Protein AF-A0A2D5HHU4-F1 (afdb_monomer_lite)

Foldseek 3Di:
DDDLVQFPDWDAQDWDDPVVPDTPDGGDTDGHGVPRDDDD

pLDDT: mean 87.76, std 13.11, range [47.41, 97.0]

Sequence (40 aa):
MASKEDSFVVFDKVQKSYDGLSLVVKDLNLHIKKGEFLTM

Structure (mmCIF, N/CA/C/O backbone):
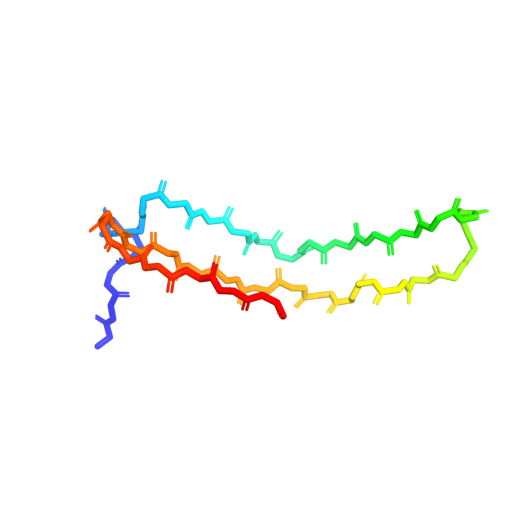data_AF-A0A2D5HHU4-F1
#
_entry.id   AF-A0A2D5HHU4-F1
#
loop_
_atom_site.group_PDB
_atom_site.id
_atom_site.type_symbol
_atom_site.label_atom_id
_atom_site.label_alt_id
_atom_site.label_comp_id
_atom_site.label_asym_id
_atom_site.label_entity_id
_atom_site.label_seq_id
_atom_site.pdbx_PDB_ins_code
_atom_site.Cartn_x
_atom_site.Cartn_y
_atom_site.Cartn_z
_atom_site.occupancy
_atom_site.B_iso_or_equiv
_atom_site.auth_seq_id
_atom_site.auth_comp_id
_atom_site.auth_asym_id
_atom_site.auth_atom_id
_atom_site.pdbx_PDB_model_num
ATOM 1 N N . MET A 1 1 ? -14.991 -11.207 9.093 1.00 47.41 1 MET A N 1
ATOM 2 C CA . MET A 1 1 ? -14.514 -10.637 7.815 1.00 47.41 1 MET A CA 1
ATOM 3 C C . MET A 1 1 ? -14.640 -9.132 7.926 1.00 47.41 1 MET A C 1
ATOM 5 O O . MET A 1 1 ? -15.752 -8.671 8.127 1.00 47.41 1 MET A O 1
ATOM 9 N N . ALA A 1 2 ? -13.531 -8.390 7.930 1.00 52.31 2 ALA A N 1
ATOM 10 C CA . ALA A 1 2 ? -13.599 -6.930 7.952 1.00 52.31 2 ALA A CA 1
ATOM 11 C C . ALA A 1 2 ? -14.174 -6.446 6.611 1.00 52.31 2 ALA A C 1
ATOM 13 O O . ALA A 1 2 ? -13.644 -6.791 5.555 1.00 52.31 2 ALA A O 1
ATOM 14 N N . SER A 1 3 ? -15.290 -5.725 6.658 1.00 56.03 3 SER A N 1
ATOM 15 C CA . SER A 1 3 ? -15.932 -5.097 5.506 1.00 56.03 3 SER A CA 1
ATOM 16 C C . SER A 1 3 ? -15.000 -4.055 4.887 1.00 56.03 3 SER A C 1
ATOM 18 O O . SER A 1 3 ? -14.368 -3.275 5.596 1.00 56.03 3 SER A O 1
ATOM 20 N N . LYS A 1 4 ? -14.915 -4.028 3.550 1.00 57.62 4 LYS A N 1
ATOM 21 C CA . LYS A 1 4 ? -14.106 -3.061 2.779 1.00 57.62 4 LYS A CA 1
ATOM 22 C C . LYS A 1 4 ? -14.447 -1.602 3.135 1.00 57.62 4 LYS A C 1
ATOM 24 O O . LYS A 1 4 ? -13.573 -0.747 3.097 1.00 57.62 4 LYS A O 1
ATOM 29 N N . GLU A 1 5 ? -15.685 -1.376 3.567 1.00 63.28 5 GLU A N 1
ATOM 30 C CA . GLU A 1 5 ? -16.250 -0.111 4.054 1.00 63.28 5 GLU A CA 1
ATOM 31 C C . GLU A 1 5 ? -15.536 0.461 5.302 1.00 63.28 5 GLU A C 1
ATOM 33 O O . GLU A 1 5 ? -15.558 1.668 5.514 1.00 63.28 5 GLU A O 1
ATOM 38 N N . ASP A 1 6 ? -14.854 -0.369 6.107 1.00 73.81 6 ASP A N 1
ATOM 39 C CA . ASP A 1 6 ? -14.151 0.072 7.330 1.00 73.81 6 ASP A CA 1
ATOM 40 C C . ASP A 1 6 ? -12.662 0.393 7.109 1.00 73.81 6 ASP A C 1
ATOM 42 O O . ASP A 1 6 ? -11.939 0.751 8.046 1.00 73.81 6 ASP A O 1
ATOM 46 N N . SER A 1 7 ? -12.166 0.215 5.882 1.00 82.00 7 SER A N 1
ATOM 47 C CA . SER A 1 7 ? -10.762 0.466 5.546 1.00 82.00 7 SER A CA 1
ATOM 48 C C . SER A 1 7 ? -10.576 1.946 5.214 1.00 82.00 7 SER A C 1
ATOM 50 O O . SER A 1 7 ? -11.145 2.450 4.252 1.00 82.00 7 SER A O 1
ATOM 52 N N . PHE A 1 8 ? -9.773 2.651 6.009 1.00 89.88 8 PHE A N 1
ATOM 53 C CA . PHE A 1 8 ? -9.498 4.078 5.834 1.00 89.88 8 PHE A CA 1
ATOM 54 C C . PHE A 1 8 ? -8.436 4.337 4.756 1.00 89.88 8 PHE A C 1
ATOM 56 O O . PHE A 1 8 ? -8.523 5.316 4.020 1.00 89.88 8 PHE A O 1
ATOM 63 N N . VAL A 1 9 ? -7.453 3.443 4.636 1.00 92.75 9 VAL A N 1
ATOM 64 C CA . VAL A 1 9 ? -6.481 3.422 3.534 1.00 92.75 9 VAL A CA 1
ATOM 65 C C . VAL A 1 9 ? -6.465 2.022 2.936 1.00 92.75 9 VAL A C 1
ATOM 67 O O . VAL A 1 9 ? -6.458 1.033 3.670 1.00 92.75 9 VAL A O 1
ATOM 70 N N . VAL A 1 10 ? -6.459 1.936 1.606 1.00 92.88 10 VAL A N 1
ATOM 71 C CA . VAL A 1 10 ? -6.422 0.668 0.872 1.00 92.88 10 VAL A CA 1
ATOM 72 C C . VAL A 1 10 ? -5.303 0.713 -0.160 1.00 92.88 10 VAL A C 1
ATOM 74 O O . VAL A 1 10 ? -5.284 1.575 -1.036 1.00 92.88 10 VAL A O 1
ATOM 77 N N .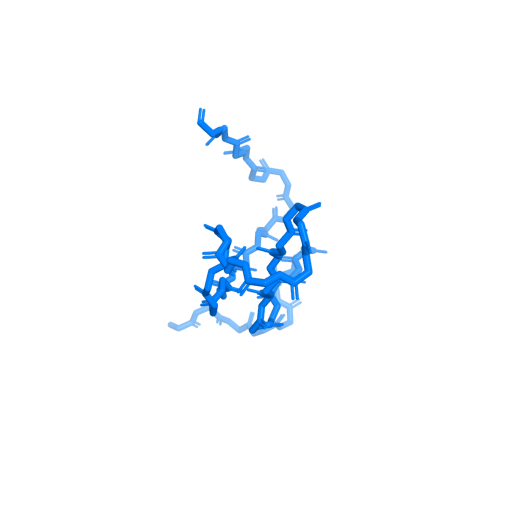 PHE A 1 11 ? -4.393 -0.248 -0.063 1.00 94.62 11 PHE A N 1
ATOM 78 C CA . PHE A 1 11 ? -3.475 -0.636 -1.123 1.00 94.62 11 PHE A CA 1
ATOM 79 C C . PHE A 1 11 ? -4.074 -1.868 -1.804 1.00 94.62 11 PHE A C 1
ATOM 81 O O . PHE A 1 11 ? -4.229 -2.902 -1.158 1.00 94.62 11 PHE A O 1
ATOM 88 N N . ASP A 1 12 ? -4.438 -1.746 -3.080 1.00 95.06 12 ASP A N 1
ATOM 89 C CA . ASP A 1 12 ? -5.013 -2.829 -3.887 1.00 95.06 12 ASP A CA 1
ATOM 90 C C . ASP A 1 12 ? -4.042 -3.172 -5.019 1.00 95.06 12 ASP A C 1
ATOM 92 O O . ASP A 1 12 ? -3.721 -2.311 -5.845 1.00 95.06 12 ASP A O 1
ATOM 96 N N . LYS A 1 13 ? -3.532 -4.408 -5.013 1.00 95.88 13 LYS A N 1
ATOM 97 C CA . LYS A 1 13 ? -2.578 -4.953 -5.995 1.00 95.88 13 LYS A CA 1
ATOM 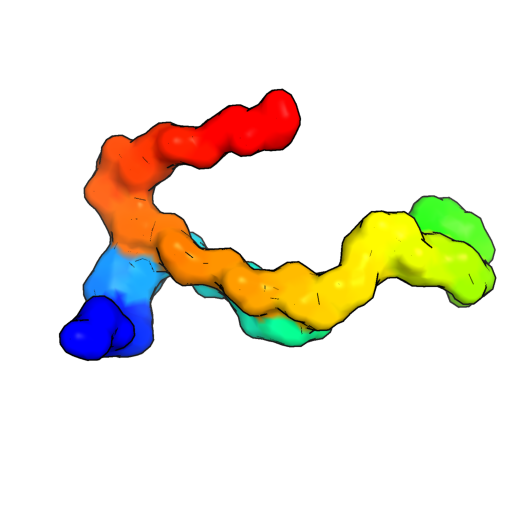98 C C . LYS A 1 13 ? -1.404 -4.024 -6.310 1.00 95.88 13 LYS A C 1
ATOM 100 O O . LYS A 1 13 ? -0.980 -3.901 -7.462 1.00 95.88 13 LYS A O 1
ATOM 105 N N . VAL A 1 14 ? -0.858 -3.358 -5.294 1.00 95.88 14 VAL A N 1
ATOM 106 C CA . VAL A 1 14 ? 0.195 -2.360 -5.500 1.00 95.88 14 VAL A CA 1
ATOM 107 C C . VAL A 1 14 ? 1.494 -3.029 -5.931 1.00 95.88 14 VAL A C 1
ATOM 109 O O . VAL A 1 14 ? 1.952 -4.010 -5.341 1.00 95.88 14 VAL A O 1
ATOM 112 N N . GLN A 1 15 ? 2.100 -2.459 -6.970 1.00 96.38 15 GLN A N 1
ATOM 113 C CA . GLN A 1 15 ? 3.385 -2.872 -7.514 1.00 96.38 15 GLN A CA 1
ATOM 114 C C . GLN A 1 15 ? 4.312 -1.664 -7.592 1.00 96.38 15 GLN A C 1
ATOM 116 O O . GLN A 1 15 ? 3.888 -0.566 -7.955 1.00 96.38 15 GLN A O 1
ATOM 121 N N . LYS A 1 16 ? 5.582 -1.857 -7.237 1.00 95.69 16 LYS A N 1
ATOM 122 C CA . LYS A 1 16 ? 6.585 -0.790 -7.282 1.00 95.69 16 LYS A CA 1
ATOM 123 C C . LYS A 1 16 ? 7.929 -1.335 -7.738 1.00 95.69 16 LYS A C 1
ATOM 125 O O . LYS A 1 16 ? 8.442 -2.294 -7.161 1.00 95.69 16 LYS A O 1
ATOM 130 N N . SER A 1 17 ? 8.512 -0.664 -8.721 1.00 97.00 17 SER A N 1
ATOM 131 C CA . SER A 1 17 ? 9.900 -0.815 -9.162 1.00 97.00 17 SER A CA 1
ATOM 132 C C . SER A 1 17 ? 10.645 0.501 -8.975 1.00 97.00 17 SER A C 1
ATOM 134 O O . SER A 1 17 ? 10.047 1.566 -9.126 1.00 97.00 17 SER A O 1
ATOM 136 N N . TYR A 1 18 ? 11.945 0.440 -8.705 1.00 96.19 18 TYR A N 1
ATOM 137 C CA . TYR A 1 18 ? 12.796 1.638 -8.678 1.00 96.19 18 TYR A CA 1
ATOM 138 C C . TYR A 1 18 ? 13.470 1.915 -10.025 1.00 96.19 18 TYR A C 1
ATOM 140 O O . TYR A 1 18 ? 13.768 3.060 -10.340 1.00 96.19 18 TYR A O 1
ATOM 148 N N . ASP A 1 19 ? 13.677 0.869 -10.816 1.00 94.75 19 ASP A N 1
ATOM 149 C CA . ASP A 1 19 ? 14.414 0.855 -12.082 1.00 94.75 19 ASP A CA 1
ATOM 150 C C . ASP A 1 19 ? 13.505 0.600 -13.301 1.00 94.75 19 ASP A C 1
ATOM 152 O O . ASP A 1 19 ? 13.980 0.557 -14.430 1.00 94.75 19 ASP A O 1
ATOM 156 N N . GLY A 1 20 ? 12.199 0.403 -13.081 1.00 92.94 20 GLY A N 1
ATOM 157 C CA . GLY A 1 20 ? 11.236 0.035 -14.126 1.00 92.94 20 GLY A CA 1
ATOM 158 C C . GLY A 1 20 ? 11.339 -1.419 -14.602 1.00 92.94 20 GLY A C 1
ATOM 159 O O . GLY A 1 20 ? 10.568 -1.821 -15.469 1.00 92.94 20 GLY A O 1
ATOM 160 N N . LEU A 1 21 ? 12.263 -2.207 -14.044 1.00 93.00 21 LEU A N 1
ATOM 161 C CA . LEU A 1 21 ? 12.566 -3.573 -14.479 1.00 93.00 21 LEU A CA 1
ATOM 162 C C . LEU A 1 21 ? 12.291 -4.582 -13.363 1.00 93.00 21 LEU A C 1
ATOM 164 O O . LEU A 1 21 ? 11.613 -5.589 -13.567 1.00 93.00 21 LEU A O 1
ATOM 168 N N . SER A 1 22 ? 12.781 -4.295 -12.162 1.00 93.81 22 SER A N 1
ATOM 169 C CA . SER A 1 22 ? 12.692 -5.168 -11.001 1.00 93.81 22 SER A CA 1
ATOM 170 C C . SER A 1 22 ? 11.576 -4.699 -10.074 1.00 93.81 22 SER A C 1
ATOM 172 O O . SER A 1 22 ? 11.635 -3.623 -9.474 1.00 93.81 22 SER A O 1
ATOM 174 N N . LEU A 1 23 ? 10.551 -5.536 -9.908 1.00 94.00 23 LEU A N 1
ATOM 175 C CA . LEU A 1 23 ? 9.505 -5.288 -8.919 1.00 94.00 23 LEU A CA 1
ATOM 176 C C . LEU A 1 23 ? 10.042 -5.563 -7.512 1.00 94.00 23 LEU A C 1
ATOM 178 O O . LEU A 1 23 ? 10.293 -6.715 -7.150 1.00 94.00 23 LEU A O 1
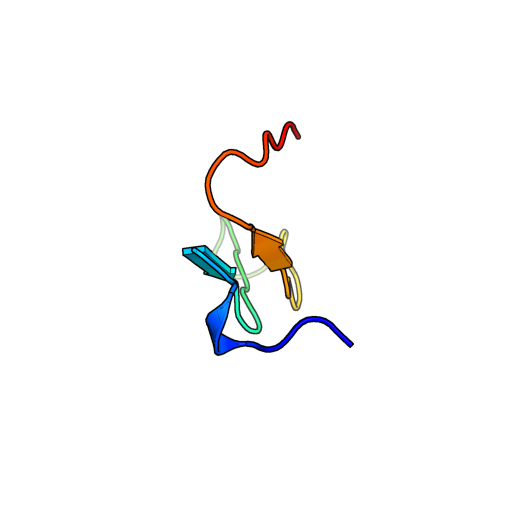ATOM 182 N N . VAL A 1 24 ? 10.175 -4.501 -6.722 1.00 95.31 24 VAL A N 1
ATOM 183 C CA . VAL A 1 24 ? 10.560 -4.563 -5.306 1.00 95.31 24 VAL A CA 1
ATOM 184 C C . VAL A 1 24 ? 9.335 -4.732 -4.412 1.00 95.31 24 VAL A C 1
ATOM 186 O O . VAL A 1 24 ? 9.405 -5.413 -3.396 1.00 95.31 24 VAL A O 1
ATOM 189 N N . VAL A 1 25 ? 8.191 -4.180 -4.819 1.00 94.88 25 VAL A N 1
ATOM 190 C CA . VAL A 1 25 ? 6.888 -4.487 -4.217 1.00 94.88 25 VAL A CA 1
ATOM 191 C C . VAL A 1 25 ? 6.057 -5.238 -5.247 1.00 94.88 25 VAL A C 1
ATOM 193 O O . VAL A 1 25 ? 5.910 -4.769 -6.379 1.00 94.88 25 VAL A O 1
ATOM 196 N N . LYS A 1 26 ? 5.529 -6.401 -4.857 1.00 95.25 26 LYS A N 1
ATOM 197 C CA . LYS A 1 26 ? 4.720 -7.282 -5.705 1.00 95.25 26 LYS A CA 1
ATOM 198 C C . LYS A 1 26 ? 3.402 -7.586 -5.007 1.00 95.25 26 LYS A C 1
ATOM 200 O O . LYS A 1 26 ? 3.422 -8.123 -3.907 1.00 95.25 26 LYS A O 1
ATOM 205 N N . ASP A 1 27 ? 2.301 -7.263 -5.679 1.00 95.38 27 ASP A N 1
ATOM 206 C CA . ASP A 1 27 ? 0.934 -7.599 -5.265 1.00 95.38 27 ASP A CA 1
ATOM 207 C C . ASP A 1 27 ? 0.624 -7.253 -3.796 1.00 95.38 27 ASP A C 1
ATOM 209 O O . ASP A 1 27 ? 0.097 -8.058 -3.025 1.00 95.38 27 ASP A O 1
ATOM 213 N N . LEU A 1 28 ? 0.997 -6.038 -3.384 1.00 95.19 28 LEU A N 1
ATOM 214 C CA . LEU A 1 28 ? 0.720 -5.566 -2.034 1.00 95.19 28 LEU A CA 1
ATOM 215 C C . LEU A 1 28 ? -0.771 -5.239 -1.903 1.00 95.19 28 LEU A C 1
ATOM 217 O O . LEU A 1 28 ? -1.261 -4.278 -2.499 1.00 95.19 28 LEU A O 1
ATOM 221 N N . ASN A 1 29 ? -1.453 -6.036 -1.082 1.00 94.00 29 ASN A N 1
ATOM 222 C CA . ASN A 1 29 ? -2.857 -5.883 -0.729 1.00 94.00 29 ASN A CA 1
ATOM 223 C C . ASN A 1 29 ? -2.950 -5.615 0.775 1.00 94.00 29 ASN A C 1
ATOM 225 O O . ASN A 1 29 ? -2.761 -6.525 1.583 1.00 94.00 29 ASN A O 1
ATOM 229 N N . LEU A 1 30 ? -3.185 -4.360 1.156 1.00 92.50 30 LEU A N 1
ATOM 230 C CA . LEU A 1 30 ? -3.193 -3.939 2.556 1.00 92.50 30 LEU A CA 1
ATOM 231 C C . LEU A 1 30 ? -4.336 -2.968 2.823 1.00 92.50 30 LEU A C 1
ATOM 233 O O . LEU A 1 30 ? -4.540 -2.003 2.095 1.00 92.50 30 LEU A O 1
ATOM 237 N N . HIS A 1 31 ? -5.063 -3.224 3.900 1.00 93.38 31 HIS A N 1
ATOM 238 C CA . HIS A 1 31 ? -6.196 -2.429 4.339 1.00 93.38 31 HIS A CA 1
ATOM 239 C C . HIS A 1 31 ? -5.892 -1.919 5.740 1.00 93.38 31 HIS A C 1
ATOM 241 O O . HIS A 1 31 ? -5.629 -2.723 6.629 1.00 93.38 31 HIS A O 1
ATOM 247 N N . ILE A 1 32 ? -5.925 -0.605 5.929 1.00 92.50 32 ILE A N 1
ATOM 248 C CA . ILE A 1 32 ? -5.575 0.045 7.193 1.00 92.50 32 ILE A CA 1
ATOM 249 C C . ILE A 1 32 ? -6.812 0.756 7.722 1.00 92.50 32 ILE A C 1
ATOM 251 O O . ILE A 1 32 ? -7.431 1.557 7.012 1.00 92.50 32 ILE A O 1
ATOM 255 N N . LYS A 1 33 ? -7.184 0.475 8.968 1.00 92.88 33 LYS A N 1
ATOM 256 C CA . LYS A 1 33 ? -8.303 1.128 9.654 1.00 92.88 33 LYS A CA 1
ATOM 257 C C . LYS A 1 33 ? -7.897 2.502 10.180 1.00 92.88 33 LYS A C 1
ATOM 259 O O . LYS A 1 33 ? -6.726 2.807 10.397 1.00 92.88 33 LYS A O 1
ATOM 264 N N . LYS A 1 34 ? -8.882 3.360 10.438 1.00 90.06 34 LYS A N 1
ATOM 265 C CA . LYS A 1 34 ? -8.622 4.675 11.036 1.00 90.06 34 LYS A CA 1
ATOM 266 C C . LYS A 1 34 ? -8.001 4.512 12.432 1.00 90.06 34 LYS A C 1
ATOM 268 O O . LYS A 1 34 ? -8.585 3.856 13.287 1.00 90.06 34 LYS A O 1
ATOM 273 N N . GLY A 1 35 ? -6.849 5.145 12.663 1.00 91.19 35 GLY A N 1
ATOM 274 C CA . GLY A 1 35 ? -6.116 5.074 13.937 1.00 91.19 35 GLY A CA 1
ATOM 275 C C . GLY A 1 35 ? -5.204 3.851 14.086 1.00 91.19 35 GLY A C 1
ATOM 276 O O . GLY A 1 35 ? -4.551 3.711 15.116 1.00 91.19 35 GLY 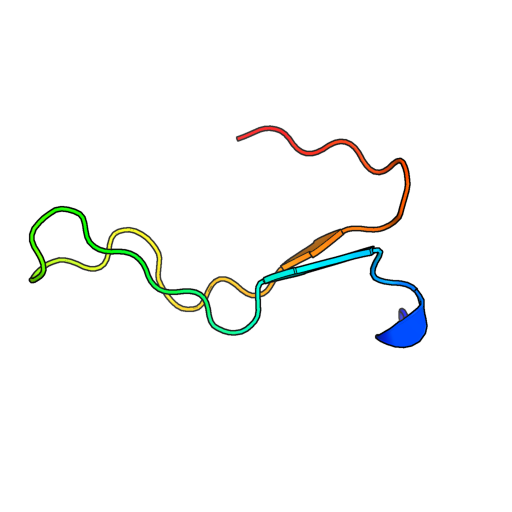A O 1
ATOM 277 N N . GLU A 1 36 ? -5.135 2.986 13.075 1.00 90.69 36 GLU A N 1
ATOM 278 C CA . GLU A 1 36 ? -4.179 1.883 13.025 1.00 90.69 36 GLU A CA 1
ATOM 279 C C . GLU A 1 36 ? -2.779 2.416 12.688 1.00 90.69 36 GLU A C 1
ATOM 281 O O . GLU A 1 36 ? -2.607 3.207 11.758 1.00 90.69 36 GLU A O 1
ATOM 286 N N . PHE A 1 37 ? -1.781 2.007 13.475 1.00 90.81 37 PHE A N 1
ATOM 287 C CA . PHE A 1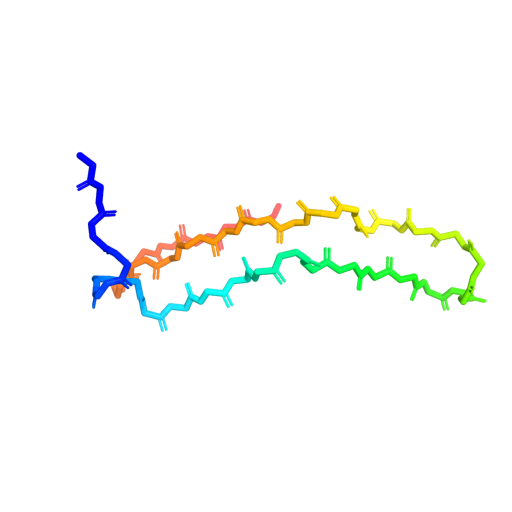 37 ? -0.389 2.399 13.277 1.00 90.81 37 PHE A CA 1
ATOM 288 C C . PHE A 1 37 ? 0.372 1.283 12.566 1.00 90.81 37 PHE A C 1
ATOM 290 O O . PHE A 1 37 ? 0.410 0.149 13.042 1.00 90.81 37 PHE A O 1
ATOM 297 N N . LEU A 1 38 ? 1.004 1.630 11.447 1.00 90.31 38 LEU A N 1
ATOM 298 C CA . LEU A 1 38 ? 1.836 0.732 10.659 1.00 90.31 38 LEU A CA 1
ATOM 299 C C . LEU A 1 38 ? 3.280 1.237 10.658 1.00 90.31 38 LEU A C 1
ATOM 301 O O . LEU A 1 38 ? 3.528 2.415 10.409 1.00 90.31 38 LEU A O 1
ATOM 305 N N . THR A 1 39 ? 4.224 0.323 10.871 1.00 90.25 39 THR A N 1
ATOM 306 C CA . THR A 1 39 ? 5.660 0.549 10.672 1.00 90.25 39 THR A CA 1
ATOM 307 C C . THR A 1 39 ? 6.211 -0.490 9.704 1.00 90.25 39 THR A C 1
ATOM 309 O O . THR A 1 39 ? 5.667 -1.590 9.601 1.00 90.25 39 THR A O 1
ATOM 312 N N . MET A 1 40 ? 7.270 -0.114 8.990 1.00 82.62 40 MET A N 1
ATOM 313 C CA . MET A 1 40 ? 8.015 -0.983 8.076 1.00 82.62 40 MET A CA 1
ATOM 314 C C . MET A 1 40 ? 9.222 -1.609 8.763 1.00 82.62 40 MET A C 1
ATOM 316 O O . MET A 1 40 ? 9.738 -0.971 9.709 1.00 82.62 40 MET A O 1
#

Radius of gyration: 12.63 Å; chains: 1; bounding box: 31×16×28 Å

Secondary structure (DSSP, 8-state):
---GGG-SEEEEEEEEESSSSSEEEEEEEEEE-TT-----